Protein AF-A0A821JSJ9-F1 (afdb_monomer)

Organism: NCBI:txid392030

Radius of gyration: 13.43 Å; Cα contacts (8 Å, |Δi|>4): 89; chains: 1; bounding box: 29×19×36 Å

InterPro domains:
  IPR036188 FAD/NAD(P)-binding domain superfamily [G3DSA:3.50.50.60] (1-64)
  IPR036188 FAD/NAD(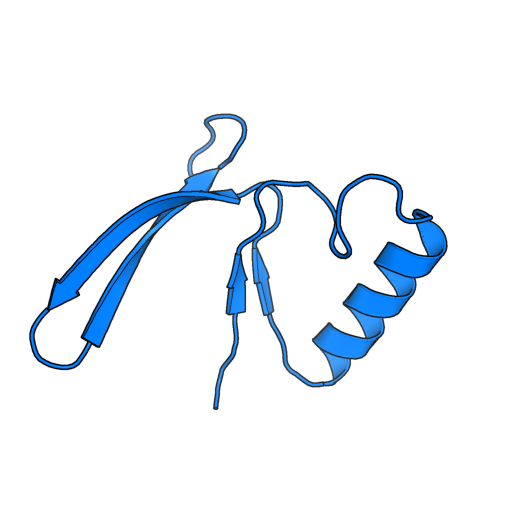P)-binding domain superfamily [SSF51905] (2-55)
  IPR039648 Pyridine nucleotide-disulphide oxidoreductase, N-terminal [PF00070] (2-56)

Solvent-accessible surface area (backbone atoms only — not comparable to full-atom values): 3981 Å² total; per-residue (Å²): 135,90,47,72,49,76,32,53,48,86,64,59,82,64,90,88,54,59,69,66,59,28,52,53,50,51,54,54,45,40,74,75,59,43,42,78,40,54,37,23,32,77,81,47,73,46,79,54,91,96,44,73,50,72,45,69,44,32,57,86,77,48,89,124

Nearest PDB structures (foldseek):
  2f5z-assembly3_E  TM=9.465E-01  e=1.881E-06  Homo sapiens
  2eq6-assembly1_A  TM=8.466E-01  e=3.107E-04  Thermus thermophilus HB8
  5vn0-assembly2_C  TM=8.625E-01  e=2.644E-02  Levilactobacillus brevis ATCC 367
  8d3h-assembly1_A  TM=8.008E-01  e=5.861E-02  Homo sapiens
  3gd3-assembly3_C  TM=8.276E-01  e=6.692E-02  Mus musculus

Structure (mmCIF, N/CA/C/O backbone):
data_AF-A0A821JSJ9-F1
#
_entry.id   AF-A0A821JSJ9-F1
#
loop_
_atom_site.group_PDB
_atom_site.id
_atom_site.type_symbol
_atom_site.label_atom_id
_atom_site.label_alt_id
_atom_site.label_comp_id
_atom_site.label_asym_id
_atom_site.label_entity_id
_atom_site.label_seq_id
_atom_site.pdbx_PDB_ins_code
_atom_site.Cartn_x
_atom_site.Cartn_y
_atom_site.Cartn_z
_atom_site.occupancy
_atom_site.B_iso_or_equiv
_atom_site.auth_seq_id
_atom_site.auth_comp_id
_atom_site.auth_asym_id
_atom_site.auth_atom_id
_atom_site.pdbx_PDB_model_num
ATOM 1 N N . ALA A 1 1 ? -18.868 1.816 0.136 1.00 86.81 1 ALA A N 1
ATOM 2 C CA . ALA A 1 1 ? -18.006 1.757 1.335 1.00 86.81 1 AL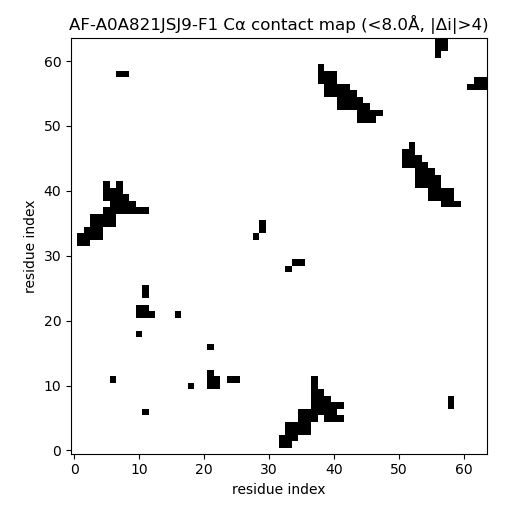A A CA 1
ATOM 3 C C . ALA A 1 1 ? -16.719 2.511 1.032 1.00 86.81 1 ALA A C 1
ATOM 5 O O . ALA A 1 1 ? -16.304 2.499 -0.120 1.00 86.81 1 ALA A O 1
ATOM 6 N N . GLU A 1 2 ? -16.122 3.185 2.012 1.00 93.38 2 GLU A N 1
ATOM 7 C CA . GLU A 1 2 ? -14.820 3.836 1.836 1.00 93.38 2 GLU A CA 1
ATOM 8 C C . GLU A 1 2 ? -13.701 2.827 2.113 1.00 93.38 2 GLU A C 1
ATOM 10 O O . GLU A 1 2 ? -13.728 2.147 3.137 1.00 93.38 2 GLU A O 1
ATOM 15 N N . VAL A 1 3 ? -12.732 2.721 1.202 1.00 97.69 3 VAL A N 1
ATOM 16 C CA . VAL A 1 3 ? -11.596 1.799 1.329 1.00 97.69 3 VAL A CA 1
ATOM 17 C C . VAL A 1 3 ? -10.300 2.594 1.253 1.00 97.69 3 VAL A C 1
ATOM 19 O O . VAL A 1 3 ? -10.069 3.327 0.292 1.00 97.69 3 VAL A O 1
ATOM 22 N N . THR A 1 4 ? -9.447 2.426 2.263 1.00 97.75 4 THR A N 1
ATOM 23 C CA . THR A 1 4 ? -8.083 2.964 2.283 1.00 97.75 4 THR A CA 1
ATOM 24 C C . THR A 1 4 ? -7.095 1.810 2.388 1.00 97.75 4 THR A C 1
ATOM 26 O O . THR A 1 4 ? -7.126 1.051 3.353 1.00 97.75 4 THR A O 1
ATOM 29 N N . CYS A 1 5 ? -6.209 1.687 1.407 1.00 97.25 5 CYS A N 1
ATOM 30 C CA . CYS A 1 5 ? -5.091 0.756 1.415 1.00 97.25 5 CYS A CA 1
ATOM 31 C C . CYS A 1 5 ? -3.905 1.386 2.151 1.00 97.25 5 CYS A C 1
ATOM 33 O O . CYS A 1 5 ? -3.514 2.511 1.840 1.00 97.25 5 CYS A O 1
ATOM 35 N N . VAL A 1 6 ? -3.326 0.661 3.105 1.00 97.00 6 VAL A N 1
ATOM 36 C CA . VAL A 1 6 ? -2.092 1.047 3.802 1.00 97.00 6 VAL A CA 1
ATOM 37 C C . VAL A 1 6 ? -0.982 0.120 3.324 1.00 97.00 6 VAL A C 1
ATOM 39 O O . VAL A 1 6 ? -1.141 -1.095 3.398 1.00 97.00 6 VAL A O 1
ATOM 42 N N . GLU A 1 7 ? 0.107 0.688 2.820 1.00 96.94 7 GLU A N 1
ATOM 43 C CA . GLU A 1 7 ? 1.231 -0.041 2.236 1.00 96.94 7 GLU A CA 1
ATOM 44 C C . GLU A 1 7 ? 2.550 0.526 2.769 1.00 96.94 7 GLU A C 1
ATOM 46 O O . GLU A 1 7 ? 2.746 1.743 2.839 1.00 96.94 7 GLU A O 1
ATOM 51 N N . TYR A 1 8 ? 3.453 -0.378 3.144 1.00 95.88 8 TYR A N 1
ATOM 52 C CA . TYR A 1 8 ? 4.770 -0.040 3.666 1.00 95.88 8 TYR A CA 1
ATOM 53 C C . TYR A 1 8 ? 5.671 0.528 2.572 1.00 95.88 8 TYR A C 1
ATOM 55 O O . TYR A 1 8 ? 6.429 1.467 2.811 1.00 95.88 8 TYR A O 1
ATOM 63 N N . LEU A 1 9 ? 5.597 -0.051 1.375 1.00 95.88 9 LEU A N 1
ATOM 64 C CA . LEU A 1 9 ? 6.372 0.387 0.223 1.00 95.88 9 LEU A CA 1
ATOM 65 C C . LEU A 1 9 ? 5.848 1.718 -0.335 1.00 95.88 9 LEU A C 1
ATOM 67 O O . LEU A 1 9 ? 4.726 2.148 -0.068 1.00 95.88 9 LEU A O 1
ATOM 71 N N . SER A 1 10 ? 6.667 2.367 -1.161 1.00 95.38 10 SER A N 1
ATOM 72 C CA . SER A 1 10 ? 6.302 3.600 -1.868 1.00 95.38 10 SER A CA 1
ATOM 73 C C . SER A 1 10 ? 5.456 3.351 -3.126 1.00 95.38 10 SER A C 1
ATOM 75 O O . SER A 1 10 ? 5.170 4.283 -3.881 1.00 95.38 10 SER A O 1
ATOM 77 N N . HIS A 1 11 ? 5.057 2.099 -3.378 1.00 96.69 11 HIS A N 1
ATOM 78 C CA . HIS A 1 11 ? 4.296 1.674 -4.552 1.00 96.69 11 HIS A CA 1
ATOM 79 C C . HIS A 1 11 ? 3.406 0.467 -4.241 1.00 96.69 11 HIS A C 1
ATOM 81 O O . HIS A 1 11 ? 3.638 -0.262 -3.280 1.00 96.69 11 HIS A O 1
ATOM 87 N N . ILE A 1 12 ? 2.396 0.240 -5.084 1.00 96.75 12 ILE A N 1
ATOM 88 C CA . ILE A 1 12 ? 1.481 -0.904 -4.958 1.00 96.75 12 ILE A CA 1
ATOM 89 C C . ILE A 1 12 ? 1.848 -2.032 -5.928 1.00 96.75 12 ILE A C 1
ATOM 91 O O . ILE A 1 12 ? 2.519 -1.803 -6.934 1.00 96.75 12 ILE A O 1
ATOM 95 N N . GLY A 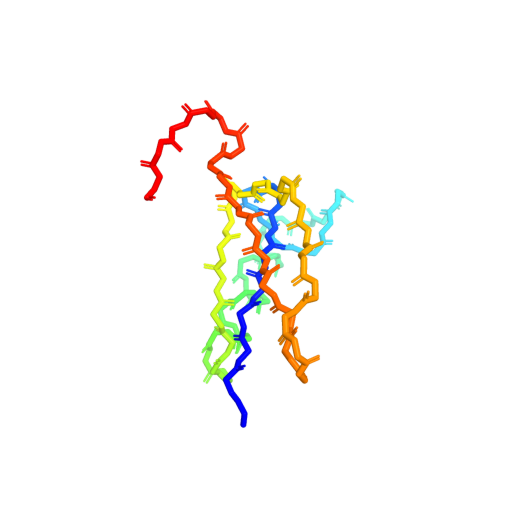1 13 ? 1.344 -3.240 -5.675 1.00 94.94 13 GLY A N 1
ATOM 96 C CA . GLY A 1 13 ? 1.556 -4.395 -6.559 1.00 94.94 13 GLY A CA 1
ATOM 97 C C . GLY A 1 13 ? 2.763 -5.265 -6.197 1.00 94.94 13 GLY A C 1
ATOM 98 O O . GLY A 1 13 ? 3.065 -6.207 -6.921 1.00 94.94 13 GLY A O 1
ATOM 99 N N . GLY A 1 14 ? 3.402 -4.999 -5.053 1.00 94.81 14 GLY A N 1
ATOM 100 C CA . GLY A 1 14 ? 4.407 -5.875 -4.454 1.00 94.81 14 GLY A CA 1
ATOM 101 C C . GLY A 1 14 ? 5.825 -5.701 -5.003 1.00 94.81 14 GLY A C 1
ATOM 102 O O . GLY A 1 14 ? 6.115 -4.845 -5.840 1.00 94.81 14 GLY A O 1
ATOM 103 N N . VAL A 1 15 ? 6.745 -6.506 -4.474 1.00 95.12 15 VAL A N 1
ATOM 104 C CA . VAL A 1 15 ? 8.157 -6.496 -4.878 1.00 95.12 15 VAL A CA 1
ATOM 105 C C . VAL A 1 15 ? 8.305 -7.146 -6.255 1.00 95.12 15 VAL A C 1
ATOM 107 O O . VA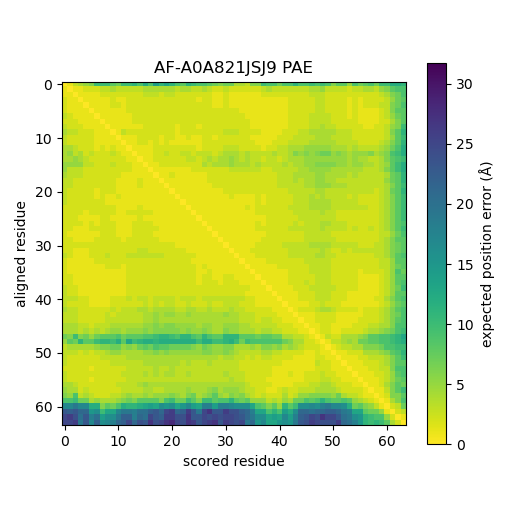L A 1 15 ? 7.767 -8.223 -6.491 1.00 95.12 15 VAL A O 1
ATOM 110 N N . GLY A 1 16 ? 9.058 -6.501 -7.150 1.00 95.69 16 GLY A N 1
ATOM 111 C CA . GLY A 1 16 ? 9.342 -7.017 -8.494 1.00 95.69 16 GLY A CA 1
ATOM 112 C C . GLY A 1 16 ? 8.321 -6.634 -9.567 1.00 95.69 16 GLY A C 1
ATOM 113 O O . GLY A 1 16 ? 8.490 -7.030 -10.717 1.00 95.69 16 GLY A O 1
ATOM 114 N N . ILE A 1 17 ? 7.290 -5.853 -9.227 1.00 97.62 17 ILE A N 1
ATOM 115 C CA . ILE A 1 17 ? 6.398 -5.271 -10.232 1.00 97.62 17 ILE A CA 1
ATOM 116 C C . ILE A 1 17 ? 7.133 -4.215 -11.064 1.00 97.62 17 ILE A C 1
ATOM 118 O O . ILE A 1 17 ? 7.964 -3.462 -10.553 1.00 97.62 17 ILE A O 1
ATOM 122 N N . ASP A 1 18 ? 6.778 -4.129 -12.342 1.00 97.81 18 ASP A N 1
ATOM 123 C CA . ASP A 1 18 ? 7.177 -3.003 -13.174 1.00 97.81 18 ASP A CA 1
ATOM 124 C C . ASP A 1 18 ? 6.561 -1.686 -12.658 1.00 97.81 18 ASP A C 1
ATOM 126 O O . ASP A 1 18 ? 5.374 -1.603 -12.318 1.00 97.81 18 ASP A O 1
ATOM 130 N N . MET A 1 19 ? 7.374 -0.631 -12.599 1.00 97.62 19 MET A N 1
ATOM 131 C CA . MET A 1 19 ? 6.977 0.629 -11.968 1.00 97.62 19 MET A CA 1
ATOM 132 C C . MET A 1 19 ? 5.961 1.430 -12.787 1.00 97.62 19 MET A C 1
ATOM 134 O O . MET A 1 19 ? 5.198 2.210 -12.208 1.00 97.62 19 MET A O 1
ATOM 138 N N . GLU A 1 20 ? 5.917 1.270 -14.108 1.00 97.81 20 GLU A N 1
ATOM 139 C CA . GLU A 1 20 ? 4.904 1.917 -14.943 1.00 97.81 20 GLU A CA 1
ATOM 140 C C . GLU A 1 20 ? 3.553 1.231 -14.764 1.00 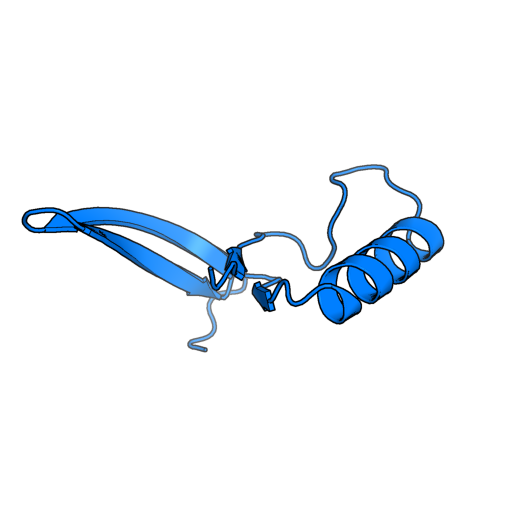97.81 20 GLU A C 1
ATOM 142 O O . GLU A 1 20 ? 2.533 1.902 -14.570 1.00 97.81 20 GLU A O 1
ATOM 147 N N . VAL A 1 21 ? 3.562 -0.104 -14.713 1.00 98.19 21 VAL A N 1
ATOM 148 C CA . VAL A 1 21 ? 2.370 -0.909 -14.420 1.00 98.19 21 VAL A CA 1
ATOM 149 C C . VAL A 1 21 ? 1.822 -0.578 -13.032 1.00 98.19 21 VAL A C 1
ATOM 151 O O . VAL A 1 21 ? 0.623 -0.325 -12.898 1.00 98.19 21 VAL A O 1
ATOM 154 N N . SER A 1 22 ? 2.680 -0.494 -12.011 1.00 98.31 22 SER A N 1
ATOM 155 C CA . SER A 1 22 ? 2.280 -0.124 -10.645 1.00 98.31 22 SER A CA 1
ATOM 156 C C . SER A 1 22 ? 1.570 1.236 -10.594 1.00 98.31 22 SER A C 1
ATOM 158 O O . SER A 1 22 ? 0.467 1.352 -10.049 1.00 98.31 22 SER A O 1
ATOM 160 N N . LYS A 1 23 ? 2.144 2.264 -11.235 1.00 98.00 23 LYS A N 1
ATOM 161 C CA . LYS A 1 23 ? 1.555 3.614 -11.292 1.00 98.00 23 LYS A CA 1
ATOM 162 C C . LYS A 1 23 ? 0.219 3.631 -12.030 1.00 98.00 23 LYS A C 1
ATOM 164 O O . LYS A 1 23 ? -0.730 4.278 -11.576 1.00 98.00 23 LYS A O 1
ATOM 169 N N . ALA A 1 24 ? 0.132 2.937 -13.165 1.00 98.44 24 ALA A N 1
ATOM 170 C CA . ALA A 1 24 ? -1.104 2.837 -13.931 1.00 98.44 24 ALA A CA 1
ATOM 171 C C . ALA A 1 24 ? -2.203 2.150 -13.110 1.00 98.44 24 ALA A C 1
ATOM 173 O O . ALA A 1 24 ? -3.323 2.662 -13.027 1.00 98.44 24 ALA A O 1
ATOM 174 N N . PHE A 1 25 ? -1.863 1.051 -12.437 1.00 98.06 25 PHE A N 1
ATOM 175 C CA . PHE A 1 25 ? -2.778 0.309 -11.581 1.00 98.06 25 PHE A CA 1
ATOM 176 C C . PHE A 1 25 ? -3.288 1.164 -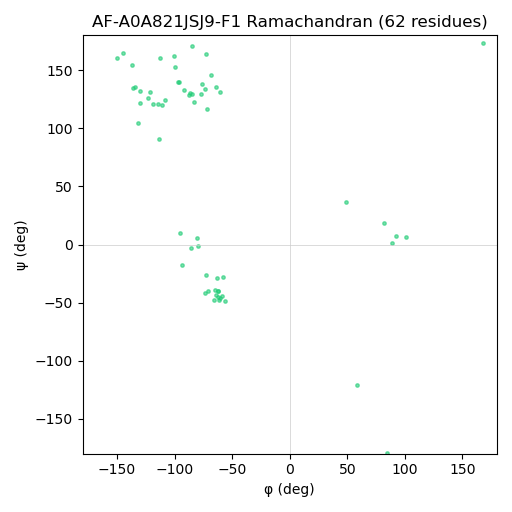10.417 1.00 98.06 25 PHE A C 1
ATOM 178 O O . PHE A 1 25 ? -4.501 1.281 -10.228 1.00 98.06 25 PHE A O 1
ATOM 185 N N . GLN A 1 26 ? -2.391 1.855 -9.707 1.00 98.31 26 GLN A N 1
ATOM 186 C CA . GLN A 1 26 ? -2.765 2.747 -8.608 1.00 98.31 26 GLN A CA 1
ATOM 187 C C . GLN A 1 26 ? -3.717 3.845 -9.077 1.00 98.31 26 GLN A C 1
ATOM 189 O O . GLN A 1 26 ? -4.729 4.111 -8.430 1.00 98.31 26 GLN A O 1
ATOM 194 N N . LYS A 1 27 ? -3.433 4.460 -10.229 1.00 98.25 27 LYS A N 1
ATOM 195 C CA . LYS A 1 27 ? -4.278 5.509 -10.810 1.00 98.25 27 LYS A CA 1
ATOM 196 C C . LYS A 1 27 ? -5.673 4.996 -11.163 1.00 98.25 27 LYS A C 1
ATOM 198 O O . LYS A 1 27 ? -6.647 5.720 -10.968 1.00 98.25 27 LYS A O 1
ATOM 203 N N . ILE A 1 28 ? -5.782 3.777 -11.691 1.00 98.44 28 ILE A N 1
ATOM 204 C CA . ILE A 1 28 ? -7.072 3.159 -12.021 1.00 98.44 28 ILE A CA 1
ATOM 205 C C . ILE A 1 28 ? -7.877 2.891 -10.744 1.00 98.44 28 ILE A C 1
ATOM 207 O O . ILE A 1 28 ? -9.032 3.302 -10.666 1.00 98.44 28 ILE A O 1
ATOM 211 N N . LEU A 1 29 ? -7.265 2.288 -9.722 1.00 98.06 29 LEU A N 1
ATOM 212 C CA . LEU A 1 29 ? -7.935 2.006 -8.449 1.00 98.06 29 LEU A CA 1
ATOM 213 C C . LEU A 1 29 ? -8.342 3.282 -7.702 1.00 98.06 29 LEU A C 1
ATOM 215 O O . LEU A 1 29 ? -9.441 3.361 -7.155 1.00 98.06 29 LEU A O 1
ATOM 219 N N . ALA A 1 30 ? -7.498 4.315 -7.731 1.00 97.62 30 ALA A N 1
ATOM 220 C CA . ALA A 1 30 ? -7.822 5.609 -7.142 1.00 97.62 30 ALA A CA 1
ATOM 221 C C . ALA A 1 30 ? -9.043 6.254 -7.817 1.00 97.62 30 ALA A C 1
ATOM 223 O O . ALA A 1 30 ? -9.921 6.781 -7.136 1.00 97.62 30 ALA A O 1
ATOM 224 N N . LYS A 1 31 ? -9.165 6.147 -9.150 1.00 97.75 31 LYS A N 1
ATOM 225 C CA . LYS A 1 31 ? -10.366 6.592 -9.882 1.00 97.75 31 LYS A CA 1
ATOM 226 C C . LYS A 1 31 ? -11.626 5.814 -9.497 1.00 97.75 31 LYS A C 1
ATOM 228 O O . LYS A 1 31 ? -12.715 6.365 -9.587 1.00 97.75 31 LYS A O 1
ATOM 233 N N . GLN A 1 32 ? -11.486 4.558 -9.075 1.00 97.69 32 GLN A N 1
ATOM 234 C CA . GLN A 1 32 ? -12.592 3.738 -8.570 1.00 97.69 32 GLN A CA 1
ATOM 235 C C . GLN A 1 32 ? -12.959 4.059 -7.109 1.00 97.69 32 GLN A C 1
ATOM 237 O O . GLN A 1 32 ? -13.911 3.490 -6.582 1.00 97.69 32 GLN A O 1
ATOM 242 N N . GLY A 1 33 ? -12.244 4.986 -6.461 1.00 97.19 33 GLY A N 1
ATOM 243 C CA . GLY A 1 33 ? -12.559 5.484 -5.122 1.00 97.19 33 GLY A CA 1
ATOM 244 C C . GLY A 1 33 ? -11.716 4.889 -3.993 1.00 97.19 33 GLY A C 1
ATOM 245 O O . GLY A 1 33 ? -11.995 5.175 -2.829 1.00 97.19 33 GLY A O 1
ATOM 246 N N . LEU A 1 34 ? -10.687 4.089 -4.298 1.00 98.31 34 LEU A N 1
ATOM 247 C CA . LEU A 1 34 ? -9.742 3.610 -3.286 1.00 98.31 34 LEU A CA 1
ATOM 248 C C . LEU A 1 34 ? -8.764 4.726 -2.896 1.00 98.31 34 LEU A C 1
ATOM 250 O O . LEU A 1 34 ? -8.234 5.442 -3.746 1.00 98.31 34 LEU A O 1
ATOM 254 N N . LYS A 1 35 ? -8.480 4.845 -1.601 1.00 97.94 35 LYS A N 1
ATOM 255 C CA . LYS A 1 35 ? -7.444 5.736 -1.061 1.00 97.94 35 LYS A CA 1
ATOM 256 C C . LYS A 1 35 ? -6.178 4.937 -0.755 1.00 97.94 35 LYS A C 1
ATOM 258 O O . LYS A 1 35 ? -6.261 3.753 -0.447 1.00 97.94 35 LYS A O 1
ATOM 263 N N . PHE A 1 36 ? -5.015 5.583 -0.797 1.00 97.81 36 PHE A N 1
ATOM 264 C CA . PHE A 1 36 ? -3.728 4.934 -0.534 1.00 97.81 36 PHE A CA 1
ATOM 265 C C . PHE A 1 36 ? -2.908 5.730 0.480 1.00 97.81 36 PHE A C 1
ATOM 267 O O . PHE A 1 36 ? -2.735 6.938 0.331 1.00 97.81 36 PHE A O 1
ATOM 274 N N . LYS A 1 37 ? -2.376 5.033 1.483 1.00 96.69 37 LYS A N 1
ATOM 275 C CA . LYS A 1 37 ? -1.320 5.487 2.388 1.00 96.69 37 LYS A CA 1
ATOM 276 C C . LYS A 1 37 ? -0.080 4.636 2.120 1.00 96.69 37 LYS A C 1
ATOM 278 O O . LYS A 1 37 ? 0.041 3.549 2.675 1.00 96.69 37 LYS A O 1
ATOM 283 N N . LEU A 1 38 ? 0.770 5.106 1.209 1.00 96.69 38 LEU A N 1
ATOM 284 C CA . LEU A 1 38 ? 2.060 4.482 0.890 1.00 96.69 38 LEU A CA 1
ATOM 285 C C . LEU A 1 38 ? 3.135 4.971 1.867 1.00 96.69 38 LEU A C 1
ATOM 287 O O . LEU A 1 38 ? 2.871 5.887 2.651 1.00 96.69 38 LEU A O 1
ATOM 291 N N . ASP A 1 39 ? 4.323 4.365 1.841 1.00 96.75 39 ASP A N 1
ATOM 292 C CA . ASP A 1 39 ? 5.404 4.660 2.793 1.00 96.75 39 ASP A CA 1
ATOM 293 C C . ASP A 1 39 ? 4.891 4.652 4.253 1.00 96.75 39 ASP A C 1
ATOM 295 O O . ASP A 1 39 ? 5.289 5.479 5.077 1.00 96.75 39 ASP A O 1
ATOM 299 N N . THR A 1 40 ? 3.954 3.758 4.585 1.00 97.12 40 THR A N 1
ATOM 300 C CA . THR A 1 40 ? 3.237 3.746 5.867 1.00 97.12 40 THR A CA 1
ATOM 301 C C . THR A 1 40 ? 3.275 2.352 6.486 1.00 97.12 40 THR A C 1
ATOM 303 O O . THR A 1 40 ? 2.789 1.386 5.903 1.00 97.12 40 THR A O 1
ATOM 306 N N . LYS A 1 41 ? 3.809 2.230 7.704 1.00 95.12 41 LYS A N 1
ATOM 307 C CA . LYS A 1 41 ? 3.828 0.965 8.450 1.00 95.12 41 LYS A CA 1
ATOM 308 C C . LYS A 1 41 ? 2.661 0.878 9.430 1.00 95.12 41 LYS A C 1
ATOM 310 O O . LYS A 1 41 ? 2.322 1.851 10.100 1.00 95.12 41 LYS A O 1
ATOM 315 N N . VAL A 1 42 ? 2.066 -0.308 9.532 1.00 95.94 42 VAL A N 1
ATOM 316 C CA . VAL A 1 42 ? 1.073 -0.625 10.566 1.00 95.94 42 VAL A CA 1
ATOM 317 C C . VAL A 1 42 ? 1.819 -1.014 11.839 1.00 95.94 42 VAL A C 1
ATOM 319 O O . VAL A 1 42 ? 2.608 -1.955 11.827 1.00 95.94 42 VAL A O 1
ATOM 322 N N . ILE A 1 43 ? 1.561 -0.299 12.931 1.00 95.75 43 ILE A N 1
ATOM 323 C CA . ILE A 1 43 ? 2.167 -0.570 14.248 1.00 95.75 43 ILE A CA 1
ATOM 324 C C . ILE A 1 43 ? 1.292 -1.464 15.122 1.00 95.75 43 ILE A C 1
ATOM 326 O O . ILE A 1 43 ? 1.772 -2.071 16.075 1.00 95.75 43 ILE A O 1
ATOM 330 N N . GLY A 1 44 ? 0.010 -1.582 14.792 1.00 96.25 44 GLY A N 1
ATOM 331 C CA . GLY A 1 44 ? -0.887 -2.516 15.450 1.00 96.25 44 GLY A CA 1
ATOM 332 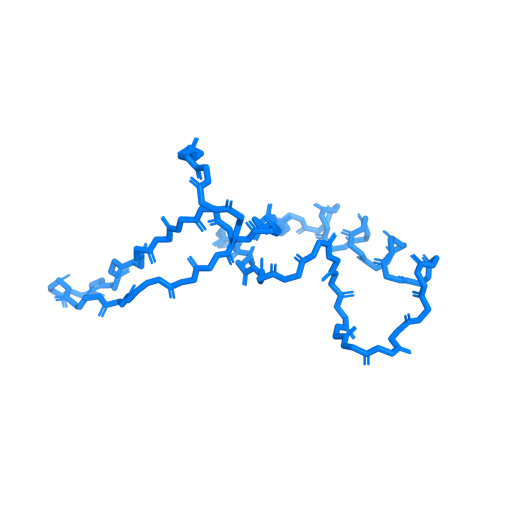C C . GLY A 1 44 ? -2.341 -2.263 15.098 1.00 96.25 44 GLY A C 1
ATOM 333 O O . GLY A 1 44 ? -2.686 -1.269 14.460 1.00 96.25 44 GLY A O 1
ATOM 334 N N . ALA A 1 45 ? -3.197 -3.169 15.550 1.00 96.62 45 ALA A N 1
ATOM 335 C CA . ALA A 1 45 ? -4.635 -3.018 15.461 1.00 96.62 45 ALA A CA 1
ATOM 336 C C . ALA A 1 45 ? -5.270 -3.428 16.789 1.00 96.62 45 ALA A C 1
ATOM 338 O O . ALA A 1 45 ? -4.915 -4.457 17.365 1.00 96.62 45 ALA A O 1
ATOM 339 N N . GLN A 1 46 ? -6.203 -2.623 17.283 1.00 96.81 46 GLN A N 1
ATOM 340 C CA . GLN A 1 46 ? -6.922 -2.871 18.525 1.00 96.81 46 GLN A CA 1
ATOM 341 C C . GLN A 1 46 ? -8.418 -2.940 18.247 1.00 96.81 46 GLN A C 1
ATOM 343 O O . GLN A 1 46 ? -8.995 -2.063 17.602 1.00 96.81 46 GLN A O 1
ATOM 348 N N . LYS A 1 47 ? -9.070 -3.982 18.764 1.00 96.62 47 LYS A N 1
ATOM 349 C CA . LYS A 1 47 ? -10.527 -4.089 18.722 1.00 96.62 47 LYS A CA 1
ATOM 350 C C . LYS A 1 47 ? -11.133 -3.175 19.787 1.00 96.62 47 LYS A C 1
ATOM 352 O O . LYS A 1 47 ? -10.755 -3.257 20.951 1.00 96.62 47 LYS A O 1
ATOM 357 N N . SER A 1 48 ? -12.097 -2.349 19.397 1.00 92.06 48 SER A N 1
ATOM 358 C CA . SER A 1 48 ? -12.886 -1.515 20.304 1.00 92.06 48 SER A CA 1
ATOM 359 C C . SER A 1 48 ? -14.367 -1.677 19.972 1.00 92.06 48 SER A C 1
ATOM 361 O O . SER A 1 48 ? -14.855 -1.198 18.945 1.00 92.06 48 SER A O 1
ATOM 363 N N . GLY A 1 49 ? -15.073 -2.437 20.814 1.00 92.12 49 GLY A N 1
ATOM 364 C CA . GLY A 1 49 ? -16.460 -2.828 20.568 1.00 92.12 49 GLY A CA 1
ATOM 365 C C . GLY A 1 49 ? -16.616 -3.606 19.254 1.00 92.12 49 GLY A C 1
ATOM 366 O O . GLY A 1 49 ? -16.011 -4.666 19.074 1.00 92.12 49 GLY A O 1
ATOM 367 N N . GLY A 1 50 ? -17.436 -3.072 18.343 1.00 95.00 50 GLY A N 1
ATOM 368 C CA . GLY A 1 50 ? -17.672 -3.626 17.002 1.00 95.00 50 GLY A CA 1
ATOM 369 C C . GLY A 1 50 ? -16.671 -3.184 15.927 1.00 95.00 50 GLY A C 1
ATOM 370 O O . GLY A 1 50 ? -16.760 -3.665 14.803 1.00 95.00 50 GLY A O 1
ATOM 371 N N . ASN A 1 51 ? -15.724 -2.300 16.256 1.00 95.50 51 ASN A N 1
ATOM 372 C CA . ASN A 1 51 ? -14.773 -1.723 15.306 1.00 95.50 51 ASN A CA 1
ATOM 373 C C . ASN A 1 51 ? -13.337 -2.190 15.586 1.00 95.50 51 ASN A C 1
ATOM 375 O O . ASN A 1 51 ? -13.001 -2.617 16.693 1.00 95.50 51 ASN A O 1
ATOM 379 N N . ILE A 1 52 ? -12.471 -2.064 14.581 1.00 96.62 52 ILE A N 1
ATOM 380 C CA . ILE A 1 52 ? -11.023 -2.248 14.713 1.00 96.62 52 ILE A CA 1
ATOM 381 C C . ILE A 1 52 ? -10.361 -0.899 14.438 1.00 96.62 52 ILE A C 1
ATOM 383 O O . ILE A 1 52 ? -10.536 -0.333 13.361 1.00 96.62 52 ILE A O 1
ATOM 387 N N . SER A 1 53 ? -9.608 -0.390 15.409 1.00 95.50 53 SER A N 1
ATOM 388 C CA . SER A 1 53 ? -8.719 0.755 15.221 1.00 95.50 53 SER A CA 1
ATOM 389 C C . SER A 1 53 ? -7.371 0.247 14.733 1.00 95.50 53 SER A C 1
ATOM 391 O O . SER A 1 53 ? -6.809 -0.659 15.343 1.00 95.50 53 SER A O 1
ATOM 393 N N . VAL A 1 54 ? -6.856 0.809 13.643 1.00 96.50 54 VAL A N 1
ATOM 394 C CA . VAL A 1 54 ? -5.540 0.461 13.094 1.00 96.50 54 VAL A CA 1
ATOM 395 C C . VAL A 1 54 ? -4.613 1.649 13.303 1.00 96.50 54 VAL A C 1
ATOM 397 O O . VAL A 1 54 ? -4.872 2.737 12.790 1.00 96.50 54 VAL A O 1
ATOM 400 N N . ASN A 1 55 ? -3.531 1.433 14.042 1.00 95.12 55 ASN A N 1
ATOM 401 C CA . ASN A 1 55 ? -2.515 2.445 14.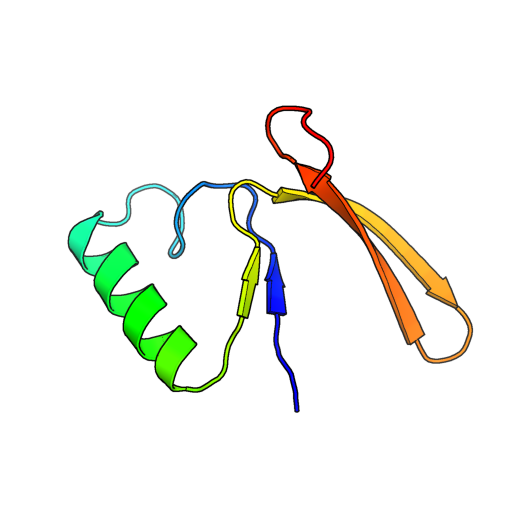284 1.00 95.12 55 ASN A CA 1
ATOM 402 C C . ASN A 1 55 ? -1.428 2.325 13.211 1.00 95.12 55 ASN A C 1
ATOM 404 O O . ASN A 1 55 ? -0.936 1.228 12.924 1.00 95.12 55 ASN A O 1
ATOM 408 N N . VAL A 1 56 ? -1.048 3.458 12.625 1.00 95.38 56 VAL A N 1
ATOM 409 C CA . VAL A 1 56 ? -0.077 3.537 11.529 1.00 95.38 56 VAL A CA 1
ATOM 410 C C . VAL A 1 56 ? 0.896 4.689 11.750 1.00 95.38 56 VAL A C 1
ATOM 412 O O . VAL A 1 56 ? 0.548 5.673 12.398 1.00 95.38 56 VAL A O 1
ATOM 415 N N . GLU A 1 57 ? 2.086 4.589 11.173 1.00 93.75 57 GLU A N 1
ATOM 416 C CA . GLU A 1 57 ? 3.110 5.640 11.186 1.00 93.75 57 GLU A CA 1
ATOM 417 C C . GLU A 1 57 ? 3.895 5.643 9.866 1.00 93.75 57 GLU A C 1
ATOM 419 O O . GLU A 1 57 ? 3.843 4.675 9.099 1.00 93.75 57 GLU A O 1
ATOM 424 N N . GLY A 1 58 ? 4.640 6.713 9.581 1.00 94.56 58 GLY A N 1
ATOM 425 C CA . GLY A 1 58 ? 5.506 6.754 8.406 1.00 94.56 58 GLY A CA 1
ATOM 426 C C . GLY A 1 58 ? 6.568 5.650 8.462 1.00 94.56 58 GLY A C 1
ATOM 427 O O . GLY A 1 58 ? 7.283 5.497 9.455 1.00 94.56 58 GLY A O 1
ATOM 428 N N . ALA A 1 59 ? 6.725 4.896 7.376 1.00 90.94 59 ALA A N 1
ATOM 429 C CA . ALA A 1 59 ? 7.695 3.806 7.268 1.00 90.94 59 ALA A CA 1
ATOM 430 C C . ALA A 1 59 ? 9.140 4.278 7.517 1.00 90.94 59 ALA A C 1
ATOM 432 O O . ALA A 1 59 ? 9.957 3.514 8.029 1.00 90.94 59 ALA A O 1
ATOM 433 N N . LYS A 1 60 ? 9.429 5.555 7.226 1.00 87.19 60 LYS A N 1
ATOM 434 C CA . LYS A 1 60 ? 10.734 6.211 7.414 1.00 87.19 60 LYS A CA 1
ATOM 435 C C . LYS A 1 60 ? 10.872 6.986 8.738 1.00 87.19 60 LYS A C 1
ATOM 437 O O . LYS A 1 60 ? 11.840 7.716 8.900 1.00 87.19 60 LYS A O 1
ATOM 442 N N . GLY A 1 61 ? 9.932 6.842 9.679 1.00 68.06 61 GLY A N 1
ATOM 443 C CA . GLY A 1 61 ? 10.016 7.468 11.009 1.00 68.06 61 GLY A CA 1
ATOM 444 C C . GLY A 1 61 ? 9.573 8.936 11.084 1.00 68.06 61 GLY A C 1
ATOM 445 O O . GLY A 1 61 ? 9.928 9.623 12.035 1.00 68.06 61 GLY A O 1
ATOM 446 N N . GLY A 1 62 ? 8.811 9.423 10.097 1.00 58.31 62 GLY A N 1
ATOM 447 C CA . GLY A 1 62 ? 8.154 10.734 10.140 1.00 58.31 62 GLY A CA 1
ATOM 448 C C . GLY A 1 62 ? 6.691 10.624 10.582 1.00 58.31 62 GLY A C 1
ATOM 449 O O . GLY A 1 62 ? 5.990 9.701 10.161 1.00 58.31 62 GLY A O 1
ATOM 450 N N . ASN A 1 63 ? 6.233 11.565 11.413 1.00 49.62 63 ASN A N 1
ATOM 451 C CA . ASN A 1 63 ? 4.813 11.717 11.738 1.00 49.62 63 ASN A CA 1
ATOM 452 C C . ASN A 1 63 ? 4.084 12.294 10.516 1.00 49.62 63 ASN A C 1
ATOM 454 O O . ASN A 1 63 ? 4.389 13.411 10.100 1.00 49.62 63 ASN A O 1
ATOM 458 N N . ASN A 1 64 ? 3.147 11.525 9.956 1.00 45.34 64 ASN A N 1
ATOM 459 C CA . ASN A 1 64 ? 2.119 12.030 9.041 1.00 45.34 64 ASN A CA 1
ATOM 460 C C . ASN A 1 64 ? 0.940 12.579 9.841 1.00 45.34 64 ASN A C 1
ATOM 462 O O . ASN A 1 64 ? 0.545 11.893 10.812 1.00 45.34 64 ASN A O 1
#

Sequence (64 aa):
AEVTCVEYLSHIGGVGIDMEVSKAFQKILAKQGLKFKLDTKVIGAQKSGGNISVNVEGAKGGNN

pLDDT: mean 93.58, std 10.37, range [45.34, 98.44]

Mean predicted aligned error: 3.8 Å

Foldseek 3Di:
DAAEAEELAQWDDDPPDDPVVRVVVVVVVVVVRYHYHYQKDWPDWDDDPPDIDTDIARSVPDRD

Secondary structure (DSSP, 8-state):
--EEEE-SSSSSS-TT--HHHHHHHHHHHHHTTEEEE-SEEEEEEEEETTEEEEEEEE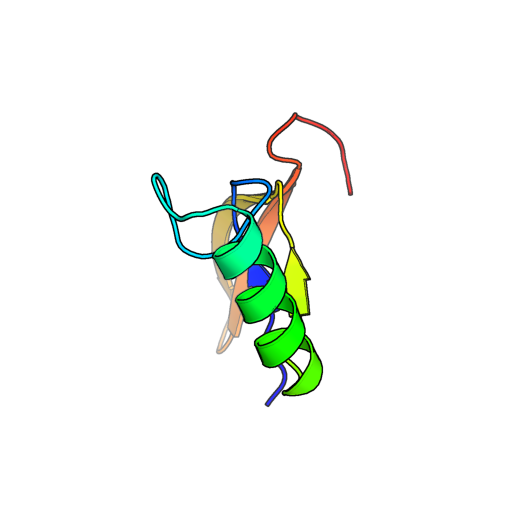TTS---